Protein AF-A0A4Y3KKX6-F1 (afdb_monomer_lite)

Secondary structure (DSSP, 8-state):
-EEEEETTEEEEE--HHHHHHHHHHHHHHHHH-SS-SS--TTS--HHHHHHHHHHHHHHHHTSPPP-

Radius of gyration: 13.82 Å; chains: 1; bounding box: 32×29×32 Å

pLDDT: mean 89.23, std 9.03, range [52.5, 96.81]

Foldseek 3Di:
DDWDDDPNDIDDDDDLVRLVVVLVVLVVVCVVCVDDPDADPVRHDSVNSVVVSVVSVVVSVPDDDDD

Sequence (67 aa):
MRLIDSDGDLAVAMTHDELRLLASCIGEALEAVEEWEFSTRLGADVSAARTLRSEINDVLKDAPDAP

Organism: NCBI:txid1712

Structure (mmCIF, N/CA/C/O backbone):
data_AF-A0A4Y3KKX6-F1
#
_entry.id   AF-A0A4Y3KKX6-F1
#
loop_
_atom_site.group_PDB
_atom_site.id
_atom_site.type_symbol
_atom_site.label_atom_id
_atom_site.label_alt_id
_atom_site.label_comp_id
_atom_site.label_asym_id
_atom_site.label_entity_id
_atom_site.label_seq_id
_atom_site.pdbx_PDB_ins_code
_atom_site.Cartn_x
_atom_site.Cartn_y
_atom_site.Cartn_z
_atom_site.occupancy
_atom_site.B_iso_or_equiv
_atom_site.auth_seq_id
_atom_site.auth_comp_id
_atom_site.auth_asym_id
_atom_site.auth_atom_id
_atom_site.pdbx_PDB_model_num
ATOM 1 N N . MET A 1 1 ? 0.218 2.140 -14.860 1.00 84.31 1 MET A N 1
ATOM 2 C CA . MET A 1 1 ? -0.562 1.079 -14.190 1.00 84.31 1 MET A CA 1
ATOM 3 C C . MET A 1 1 ? -1.475 0.356 -15.177 1.00 84.31 1 MET A C 1
ATOM 5 O O . MET A 1 1 ? -2.189 1.008 -15.935 1.00 84.31 1 MET A O 1
ATOM 9 N N . ARG A 1 2 ? -1.482 -0.981 -15.155 1.00 89.19 2 ARG A N 1
ATOM 10 C CA . ARG A 1 2 ? -2.436 -1.837 -15.880 1.00 89.19 2 ARG A CA 1
ATOM 11 C C . ARG A 1 2 ? -3.027 -2.876 -14.927 1.00 89.19 2 ARG A C 1
ATOM 13 O O . ARG A 1 2 ? -2.288 -3.475 -14.156 1.00 89.19 2 ARG A O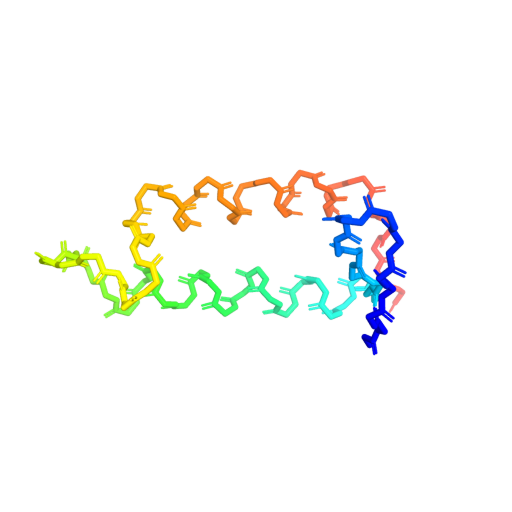 1
ATOM 20 N N . LEU A 1 3 ? -4.335 -3.102 -15.019 1.00 89.25 3 LEU A N 1
ATOM 21 C CA . LEU A 1 3 ? -5.030 -4.167 -14.294 1.00 89.25 3 LEU A CA 1
ATOM 22 C C . LEU A 1 3 ? -5.092 -5.428 -15.161 1.00 89.25 3 LEU A C 1
ATOM 24 O O . LEU A 1 3 ? -5.374 -5.346 -16.361 1.00 89.25 3 LEU A O 1
ATOM 28 N N . ILE A 1 4 ? -4.797 -6.570 -14.554 1.00 90.94 4 ILE A N 1
ATOM 29 C CA . ILE A 1 4 ? -4.838 -7.894 -15.166 1.00 90.94 4 ILE A CA 1
ATOM 30 C C . ILE A 1 4 ? -5.703 -8.756 -14.249 1.00 90.94 4 ILE A C 1
ATOM 32 O O . ILE A 1 4 ? -5.332 -9.007 -13.110 1.00 90.94 4 ILE A O 1
ATOM 36 N N . ASP A 1 5 ? -6.865 -9.161 -14.743 1.00 88.94 5 ASP A N 1
ATOM 37 C CA . ASP A 1 5 ? -7.784 -10.064 -14.047 1.00 88.94 5 ASP A CA 1
ATOM 38 C C . ASP A 1 5 ? -7.625 -11.458 -14.666 1.00 88.94 5 ASP A C 1
ATOM 40 O O . ASP A 1 5 ? -7.755 -11.604 -15.888 1.00 88.94 5 ASP A O 1
ATOM 44 N N . SER A 1 6 ? -7.249 -12.451 -13.859 1.00 84.38 6 SER A N 1
ATOM 45 C CA . SER A 1 6 ? -7.044 -13.830 -14.305 1.00 84.38 6 SER A CA 1
ATOM 46 C C . SER A 1 6 ? -7.469 -14.807 -13.215 1.00 84.38 6 SER A C 1
ATOM 48 O O . SER A 1 6 ? -6.890 -14.815 -12.136 1.00 84.38 6 SER A O 1
ATOM 50 N N . ASP A 1 7 ? -8.451 -15.659 -13.516 1.00 82.44 7 ASP A N 1
ATOM 51 C CA . ASP A 1 7 ? -8.890 -16.788 -12.677 1.00 82.44 7 ASP A CA 1
ATOM 52 C C . ASP A 1 7 ? -9.129 -16.462 -11.185 1.00 82.44 7 ASP A C 1
ATOM 54 O O . ASP A 1 7 ? -8.889 -17.289 -10.308 1.00 82.44 7 ASP A O 1
ATOM 58 N N . GLY A 1 8 ? -9.663 -15.271 -10.888 1.00 85.38 8 GLY A N 1
ATOM 59 C CA . GLY A 1 8 ? -9.989 -14.837 -9.522 1.00 85.38 8 GLY A CA 1
ATOM 60 C C . GLY A 1 8 ? -8.876 -14.060 -8.816 1.00 85.38 8 GLY A C 1
ATOM 61 O O . GLY A 1 8 ? -9.123 -13.511 -7.741 1.00 85.38 8 GLY A O 1
ATOM 62 N N . ASP A 1 9 ? -7.705 -13.946 -9.444 1.00 81.38 9 ASP A N 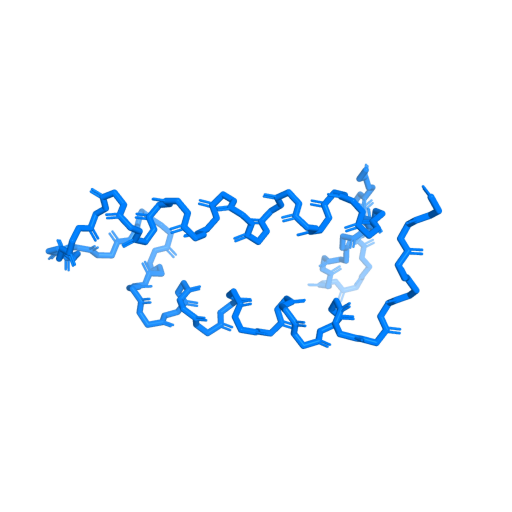1
ATOM 63 C CA . ASP A 1 9 ? -6.612 -13.094 -8.997 1.00 81.38 9 ASP A CA 1
ATOM 64 C C . ASP A 1 9 ? -6.602 -11.771 -9.777 1.00 81.38 9 ASP A C 1
ATOM 66 O O . ASP A 1 9 ? -6.651 -11.734 -11.011 1.00 81.38 9 ASP A O 1
ATOM 70 N N . LEU A 1 10 ? -6.486 -10.661 -9.043 1.00 87.88 10 LEU A N 1
ATOM 71 C CA . LEU A 1 10 ? -6.265 -9.335 -9.612 1.00 87.88 10 LEU A CA 1
ATOM 72 C C . LEU A 1 10 ? -4.781 -8.976 -9.491 1.00 87.88 10 LEU A C 1
ATOM 74 O O . LEU A 1 10 ? -4.294 -8.660 -8.406 1.00 87.88 10 LEU A O 1
ATOM 78 N N . ALA A 1 11 ? -4.069 -8.973 -10.614 1.00 89.19 11 ALA A N 1
ATOM 79 C CA . ALA A 1 11 ? -2.699 -8.490 -10.697 1.00 89.19 11 ALA A CA 1
ATOM 80 C C . ALA A 1 11 ? -2.661 -7.034 -11.187 1.00 89.19 11 ALA A C 1
ATOM 82 O O . ALA A 1 11 ? -3.311 -6.654 -12.165 1.00 89.19 11 ALA A O 1
ATOM 83 N N . VAL A 1 12 ? -1.855 -6.206 -10.522 1.00 89.94 12 VAL A N 1
ATOM 84 C CA . VAL A 1 12 ? -1.610 -4.815 -10.917 1.00 89.94 12 VAL A CA 1
ATOM 85 C C . VAL A 1 12 ? -0.182 -4.704 -11.437 1.00 89.94 12 VAL A C 1
ATOM 87 O O . VAL A 1 12 ? 0.777 -4.863 -10.689 1.00 89.94 12 VAL A O 1
ATOM 90 N N . ALA A 1 13 ? -0.029 -4.417 -12.728 1.00 91.38 13 ALA A N 1
ATOM 91 C CA . ALA A 1 13 ? 1.266 -4.101 -13.314 1.00 91.38 13 ALA A CA 1
ATOM 92 C C . ALA A 1 13 ? 1.551 -2.602 -13.146 1.00 91.38 13 ALA A C 1
ATOM 94 O O . ALA A 1 13 ? 0.799 -1.754 -13.646 1.00 91.38 13 ALA A O 1
ATOM 95 N N . MET A 1 14 ? 2.642 -2.282 -12.455 1.00 91.50 14 MET A N 1
ATOM 96 C CA . MET A 1 14 ? 3.082 -0.917 -12.156 1.00 91.50 14 MET A CA 1
ATOM 97 C C . MET A 1 14 ? 4.546 -0.739 -12.553 1.00 91.50 14 MET A C 1
ATOM 99 O O . MET A 1 14 ? 5.309 -1.706 -12.568 1.00 91.50 14 MET A O 1
ATOM 103 N N . THR A 1 15 ? 4.948 0.489 -12.872 1.00 92.44 15 THR A N 1
ATOM 104 C CA . THR A 1 15 ? 6.379 0.821 -12.937 1.00 92.44 15 THR A CA 1
ATOM 105 C C .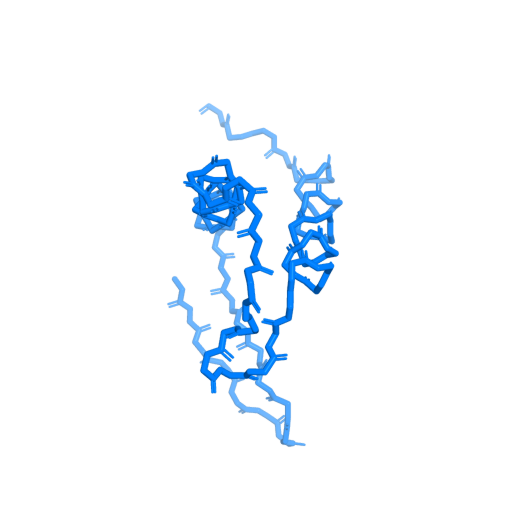 THR A 1 15 ? 6.958 0.953 -11.524 1.00 92.44 15 THR A C 1
ATOM 107 O O . THR A 1 15 ? 6.218 1.146 -10.558 1.00 92.44 15 THR A O 1
ATOM 110 N N . HIS A 1 16 ? 8.288 0.898 -11.393 1.00 91.94 16 HIS A N 1
ATOM 111 C CA . HIS A 1 16 ? 8.946 1.143 -10.104 1.00 91.94 16 HIS A CA 1
ATOM 112 C C . HIS A 1 16 ? 8.611 2.530 -9.539 1.00 91.94 16 HIS A C 1
ATOM 114 O O . HIS A 1 16 ? 8.394 2.656 -8.340 1.00 91.94 16 HIS A O 1
ATOM 120 N N . ASP A 1 17 ? 8.498 3.556 -10.385 1.00 92.62 17 ASP A N 1
ATOM 121 C CA . ASP A 1 17 ? 8.162 4.912 -9.936 1.00 92.62 17 ASP A CA 1
ATOM 122 C C . ASP A 1 17 ? 6.707 5.032 -9.481 1.00 92.62 17 ASP A C 1
ATOM 124 O O . ASP A 1 17 ? 6.427 5.682 -8.475 1.00 92.62 17 ASP A O 1
ATOM 128 N N . GLU A 1 18 ? 5.777 4.358 -10.163 1.00 94.94 18 GLU A N 1
ATOM 129 C CA . GLU A 1 18 ? 4.384 4.268 -9.714 1.00 94.94 18 GLU A CA 1
ATOM 130 C C . GLU A 1 18 ? 4.286 3.545 -8.361 1.00 94.94 18 GLU A C 1
ATOM 132 O O . GLU A 1 18 ? 3.519 3.957 -7.489 1.00 94.94 18 GLU A O 1
ATOM 137 N N . LEU A 1 19 ? 5.080 2.487 -8.163 1.00 94.12 19 LEU A N 1
ATOM 138 C CA . LEU A 1 19 ? 5.126 1.746 -6.905 1.00 94.12 19 LEU A CA 1
ATOM 139 C C . LEU A 1 19 ? 5.766 2.571 -5.771 1.00 94.12 19 LEU A C 1
ATOM 141 O O . LEU A 1 19 ? 5.246 2.578 -4.655 1.00 94.12 19 LEU A O 1
ATOM 145 N N . ARG A 1 20 ? 6.838 3.326 -6.060 1.00 94.31 20 ARG A N 1
ATOM 146 C CA . ARG A 1 20 ? 7.443 4.301 -5.130 1.00 94.31 20 ARG A CA 1
ATOM 147 C C . ARG A 1 20 ? 6.432 5.365 -4.715 1.00 94.31 20 ARG A C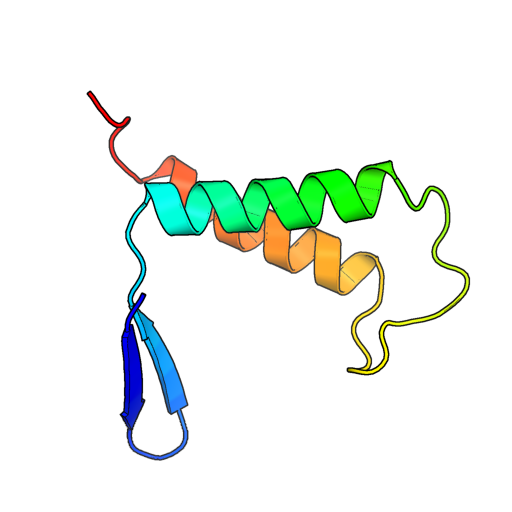 1
ATOM 149 O O . ARG A 1 20 ? 6.304 5.645 -3.528 1.00 94.31 20 ARG A O 1
ATOM 156 N N . LEU A 1 21 ? 5.682 5.916 -5.672 1.00 95.75 21 LEU A N 1
ATOM 157 C CA . LEU A 1 21 ? 4.637 6.900 -5.392 1.00 95.75 21 LEU A CA 1
ATOM 158 C C . LEU A 1 21 ? 3.574 6.331 -4.440 1.00 95.75 21 LEU A C 1
ATOM 160 O O . LEU A 1 21 ? 3.220 6.987 -3.464 1.00 95.75 21 LEU A O 1
ATOM 164 N N . LEU A 1 22 ? 3.115 5.098 -4.672 1.00 95.44 22 LEU A N 1
ATOM 165 C CA . LEU A 1 22 ? 2.157 4.433 -3.786 1.00 95.44 22 LEU A CA 1
ATOM 166 C C . LEU A 1 22 ? 2.711 4.261 -2.361 1.00 95.44 22 LEU A C 1
ATOM 168 O O . LEU A 1 22 ? 2.018 4.577 -1.391 1.00 95.44 22 LEU A O 1
ATOM 172 N N . ALA A 1 23 ? 3.959 3.800 -2.229 1.00 95.88 23 ALA A N 1
ATOM 173 C CA . ALA A 1 23 ? 4.621 3.644 -0.933 1.00 95.88 23 ALA A CA 1
ATOM 174 C C . ALA A 1 23 ? 4.726 4.976 -0.173 1.00 95.88 23 ALA A C 1
ATOM 176 O O . ALA A 1 23 ? 4.503 5.015 1.042 1.00 95.88 23 ALA A O 1
ATOM 177 N N . SER A 1 24 ? 5.031 6.063 -0.891 1.00 96.44 24 SER A N 1
ATOM 178 C CA . SER A 1 24 ? 5.074 7.419 -0.341 1.00 96.44 24 SER A CA 1
ATOM 179 C C . SER A 1 24 ? 3.702 7.878 0.140 1.00 96.44 24 SER A C 1
ATOM 181 O O . SER A 1 24 ? 3.599 8.322 1.276 1.00 96.44 24 SER A O 1
ATOM 183 N N . CYS A 1 25 ? 2.635 7.683 -0.641 1.00 96.69 25 CYS A N 1
ATOM 184 C CA . CYS A 1 25 ? 1.279 8.047 -0.216 1.00 96.69 25 CYS A CA 1
ATOM 185 C C . CYS A 1 25 ? 0.840 7.306 1.058 1.00 96.69 25 CYS A C 1
ATOM 187 O O . CYS A 1 25 ? 0.220 7.905 1.936 1.00 96.69 25 CYS A O 1
ATOM 189 N N . ILE A 1 26 ? 1.172 6.015 1.189 1.00 95.44 26 ILE A N 1
ATOM 190 C CA . ILE A 1 26 ? 0.891 5.265 2.425 1.00 95.44 26 ILE A CA 1
ATOM 191 C C . ILE A 1 26 ? 1.712 5.836 3.589 1.00 95.44 26 ILE A C 1
ATOM 193 O O . ILE A 1 26 ? 1.197 5.967 4.696 1.00 95.44 26 ILE A O 1
ATOM 197 N N . GLY A 1 27 ? 2.976 6.191 3.345 1.00 95.44 27 GLY A N 1
ATOM 198 C CA . GLY A 1 27 ? 3.835 6.837 4.336 1.00 95.44 27 GLY A CA 1
ATOM 199 C C . GLY A 1 27 ? 3.275 8.165 4.834 1.00 95.44 27 GLY A C 1
ATOM 200 O O . GLY A 1 27 ? 3.108 8.330 6.036 1.00 95.44 27 GLY A O 1
ATOM 201 N N . GLU A 1 28 ? 2.904 9.055 3.917 1.00 96.00 28 GLU A N 1
ATOM 202 C CA . GLU A 1 28 ? 2.292 10.347 4.238 1.00 96.00 28 GLU A CA 1
ATOM 203 C C . GLU A 1 28 ? 0.987 10.176 5.020 1.00 96.00 28 GLU A C 1
ATOM 205 O O . GLU A 1 28 ? 0.763 10.876 6.001 1.00 96.00 28 GLU A O 1
ATOM 210 N N . ALA A 1 29 ? 0.139 9.212 4.647 1.00 93.31 29 ALA A N 1
ATOM 211 C CA . ALA A 1 29 ? -1.093 8.936 5.382 1.00 93.31 29 ALA A CA 1
ATOM 212 C C . ALA A 1 29 ? -0.825 8.429 6.812 1.00 93.31 29 ALA A C 1
ATOM 214 O O . ALA A 1 29 ? -1.528 8.815 7.744 1.00 93.31 29 ALA A O 1
ATOM 215 N N . LEU A 1 30 ? 0.189 7.577 6.995 1.00 93.56 30 LEU A N 1
ATOM 216 C CA . LEU A 1 30 ? 0.610 7.089 8.313 1.00 93.56 30 LEU A CA 1
ATOM 217 C C . LEU A 1 30 ? 1.215 8.197 9.185 1.00 93.56 30 LEU A C 1
ATOM 219 O O . LEU A 1 30 ? 1.089 8.133 10.402 1.00 93.56 30 LEU A O 1
ATOM 223 N N . GLU A 1 31 ? 1.887 9.175 8.580 1.00 93.00 31 GLU A N 1
ATOM 224 C CA . GLU A 1 31 ? 2.484 10.314 9.287 1.00 93.00 31 GLU A CA 1
ATOM 225 C C . GLU A 1 31 ? 1.445 11.388 9.624 1.00 93.00 31 GLU A C 1
ATOM 227 O O . GLU A 1 31 ? 1.468 11.947 10.716 1.00 93.00 31 GLU A O 1
ATOM 232 N N . ALA A 1 32 ? 0.512 11.659 8.710 1.00 93.31 32 ALA A N 1
ATOM 233 C CA . ALA A 1 32 ? -0.535 12.657 8.901 1.00 93.31 32 ALA A CA 1
ATOM 234 C C . ALA A 1 32 ? -1.601 12.219 9.917 1.00 93.31 32 ALA A C 1
ATOM 236 O O . ALA A 1 32 ? -2.246 13.065 10.537 1.00 93.31 32 ALA A O 1
ATOM 237 N N . VAL A 1 33 ? -1.808 10.909 10.071 1.00 87.44 33 VAL A N 1
ATOM 238 C CA . VAL A 1 33 ? -2.763 10.335 11.023 1.00 87.44 33 VAL A CA 1
ATOM 239 C C . VAL A 1 33 ? -1.977 9.678 12.155 1.00 87.44 33 VAL A C 1
ATOM 241 O O . VAL A 1 33 ? -1.672 8.488 12.097 1.00 87.44 33 VAL A O 1
ATOM 244 N N . GLU A 1 34 ? -1.641 10.475 13.172 1.00 77.00 34 GLU A N 1
ATOM 245 C CA . GLU A 1 34 ? -0.805 10.066 14.314 1.00 77.00 34 GLU A CA 1
ATOM 246 C C . GLU A 1 34 ? -1.325 8.793 15.002 1.00 77.00 34 GLU A C 1
ATOM 248 O O . GLU A 1 34 ? -0.581 7.824 15.177 1.00 77.00 34 GLU A O 1
ATOM 253 N N . GLU A 1 35 ? -2.618 8.768 15.341 1.00 85.81 35 GLU A N 1
ATOM 254 C CA . GLU A 1 35 ? -3.288 7.614 15.935 1.00 85.81 35 GLU A CA 1
ATOM 255 C C . GLU A 1 35 ? -4.576 7.305 15.170 1.00 85.81 35 GLU A C 1
ATOM 257 O O . GLU A 1 35 ? -5.477 8.133 15.029 1.00 85.81 35 GLU A O 1
ATOM 262 N N . TRP A 1 36 ? -4.650 6.093 14.627 1.00 88.94 36 TRP A N 1
ATOM 263 C CA . TRP A 1 36 ? -5.832 5.633 13.915 1.00 88.94 36 TRP A CA 1
ATOM 264 C C . TRP A 1 36 ? -6.865 5.157 14.933 1.00 88.94 36 TRP A C 1
ATOM 266 O O . TRP A 1 36 ? -6.786 4.034 15.423 1.00 88.94 36 TRP A O 1
ATOM 276 N N . GLU A 1 37 ? -7.860 5.992 15.222 1.00 84.81 37 GLU A N 1
ATOM 277 C CA . GLU A 1 37 ? -8.988 5.607 16.085 1.00 84.81 37 GLU A CA 1
ATOM 278 C C . GLU A 1 37 ? -9.900 4.550 15.434 1.00 84.81 37 GLU A C 1
ATOM 280 O O . GLU A 1 37 ? -10.627 3.831 16.120 1.00 84.81 37 GLU A O 1
ATOM 285 N N . PHE A 1 38 ? -9.860 4.436 14.102 1.00 86.94 38 PHE A N 1
ATOM 286 C CA . PHE A 1 38 ? -10.714 3.542 13.324 1.00 86.94 38 PHE A CA 1
ATOM 287 C C . PHE A 1 38 ? -9.942 2.911 12.163 1.00 86.94 38 PHE A C 1
ATOM 289 O O . PHE A 1 38 ? -8.991 3.491 11.634 1.00 86.94 38 PHE A O 1
ATOM 296 N N . SER A 1 39 ? -10.384 1.731 11.722 1.00 89.69 39 SER A N 1
ATOM 297 C CA . SER A 1 39 ? -9.934 1.162 10.453 1.00 89.69 39 SER A CA 1
ATOM 298 C C . SER A 1 39 ? -10.466 1.974 9.267 1.00 89.69 39 SER A C 1
ATOM 300 O O . SER A 1 39 ? -11.453 2.711 9.357 1.00 89.69 39 SER A O 1
ATOM 302 N N . THR A 1 40 ? -9.811 1.833 8.115 1.00 88.75 40 THR A N 1
ATOM 303 C CA . THR A 1 40 ? -10.334 2.360 6.851 1.00 88.75 40 THR A CA 1
ATOM 304 C C . THR A 1 40 ? -11.716 1.774 6.555 1.00 88.75 40 THR A C 1
ATOM 306 O O . THR A 1 40 ? -12.082 0.701 7.033 1.00 88.75 40 THR A O 1
ATOM 309 N N . ARG A 1 41 ? -12.479 2.419 5.666 1.00 89.31 41 ARG A N 1
ATOM 310 C CA . ARG A 1 41 ? -13.774 1.886 5.195 1.00 89.31 41 ARG A CA 1
ATOM 311 C C . ARG A 1 41 ? -13.673 0.498 4.546 1.00 89.31 41 ARG A C 1
ATOM 313 O O . ARG A 1 41 ? -14.686 -0.178 4.426 1.00 89.31 41 ARG A O 1
ATOM 320 N N . LEU A 1 42 ? -12.473 0.097 4.122 1.00 88.75 42 LEU A N 1
ATOM 321 C CA . LEU A 1 42 ? -12.174 -1.220 3.557 1.00 88.75 42 LEU A CA 1
ATOM 322 C C . LEU A 1 42 ? -11.706 -2.234 4.617 1.00 88.75 42 LEU A C 1
ATOM 324 O O . LEU A 1 42 ? -11.339 -3.351 4.272 1.00 88.75 42 LEU A O 1
ATOM 328 N N . GLY A 1 43 ? -11.709 -1.861 5.899 1.00 91.69 43 GLY A N 1
ATOM 329 C CA . GLY A 1 43 ? -11.361 -2.732 7.020 1.00 91.69 43 GLY A CA 1
ATOM 330 C C . GLY A 1 43 ? -9.869 -2.802 7.353 1.00 91.69 43 GLY A C 1
ATOM 331 O O . GLY A 1 43 ? -9.523 -3.403 8.363 1.00 91.69 43 GLY A O 1
ATOM 332 N N . ALA A 1 44 ? -8.987 -2.173 6.570 1.00 92.44 44 ALA A N 1
ATOM 333 C CA . ALA A 1 44 ? -7.558 -2.128 6.880 1.00 92.44 44 ALA A CA 1
ATOM 334 C C . ALA A 1 44 ? -7.283 -1.202 8.074 1.00 92.44 44 ALA A C 1
ATOM 336 O O . ALA A 1 44 ? -7.725 -0.050 8.068 1.00 92.44 44 ALA A O 1
ATOM 337 N N . ASP A 1 45 ? -6.555 -1.693 9.073 1.00 93.94 45 ASP A N 1
ATOM 338 C CA . ASP A 1 45 ? -6.068 -0.906 10.206 1.00 93.94 45 ASP A CA 1
ATOM 339 C C . ASP A 1 45 ? -4.651 -0.352 9.954 1.00 93.94 45 ASP A C 1
ATOM 341 O O . ASP A 1 45 ? -4.034 -0.585 8.908 1.00 93.94 45 ASP A O 1
ATOM 345 N N . VAL A 1 46 ? -4.128 0.400 10.927 1.00 94.25 46 VAL A N 1
ATOM 346 C CA . VAL A 1 46 ? -2.787 0.995 10.847 1.00 94.25 46 VAL A CA 1
ATOM 347 C C . VAL A 1 46 ? -1.689 -0.062 10.710 1.00 94.25 46 VAL A C 1
ATOM 349 O O . VAL A 1 46 ? -0.675 0.180 10.054 1.00 94.25 46 VAL A O 1
ATOM 352 N N . SER A 1 47 ? -1.880 -1.248 11.297 1.00 93.50 47 SER A N 1
ATOM 353 C CA . SER A 1 47 ? -0.916 -2.341 11.193 1.00 93.50 47 SER A CA 1
ATOM 354 C C . SER A 1 47 ? -0.889 -2.888 9.773 1.00 93.50 47 SER A C 1
ATOM 356 O O . SER A 1 47 ? 0.190 -3.040 9.212 1.00 93.50 47 SER A O 1
ATOM 358 N N . ALA A 1 48 ? -2.052 -3.117 9.162 1.00 94.94 48 ALA A N 1
ATOM 359 C CA . ALA A 1 48 ? -2.163 -3.562 7.778 1.00 94.94 48 ALA A CA 1
ATOM 360 C C . ALA A 1 48 ? -1.530 -2.553 6.806 1.00 94.94 48 ALA A C 1
ATOM 362 O O . ALA A 1 48 ? -0.787 -2.946 5.908 1.00 94.94 48 ALA A O 1
ATOM 363 N N . ALA A 1 49 ? -1.746 -1.251 7.020 1.00 94.56 49 ALA A N 1
ATOM 364 C CA . ALA A 1 49 ? -1.116 -0.202 6.217 1.00 94.56 49 ALA A CA 1
ATOM 365 C C . ALA A 1 49 ? 0.420 -0.190 6.359 1.00 94.56 49 ALA A C 1
ATOM 367 O O . ALA A 1 49 ? 1.135 -0.064 5.362 1.00 94.56 49 ALA A O 1
ATOM 368 N N . ARG A 1 50 ? 0.943 -0.364 7.583 1.00 95.38 50 ARG A N 1
ATOM 369 C CA . ARG A 1 50 ? 2.392 -0.482 7.838 1.00 95.38 50 ARG A CA 1
ATOM 370 C C . ARG A 1 50 ? 2.987 -1.724 7.180 1.00 95.38 50 ARG A C 1
ATOM 372 O O . ARG A 1 50 ? 4.038 -1.614 6.551 1.00 95.38 50 ARG A O 1
ATOM 379 N N . THR A 1 51 ? 2.315 -2.868 7.293 1.00 96.81 51 THR A N 1
ATOM 380 C CA . THR A 1 51 ? 2.729 -4.123 6.655 1.00 96.81 51 THR A CA 1
ATOM 381 C C . THR A 1 51 ? 2.786 -3.966 5.141 1.00 96.81 51 THR A C 1
ATOM 383 O O . THR A 1 51 ? 3.835 -4.214 4.556 1.00 96.81 51 THR A O 1
ATOM 386 N N . LEU A 1 52 ? 1.727 -3.436 4.521 1.00 95.69 52 LEU A N 1
ATOM 387 C CA . LEU A 1 52 ? 1.686 -3.216 3.074 1.00 95.69 52 LEU A CA 1
ATOM 388 C C . LEU A 1 52 ? 2.818 -2.292 2.603 1.00 9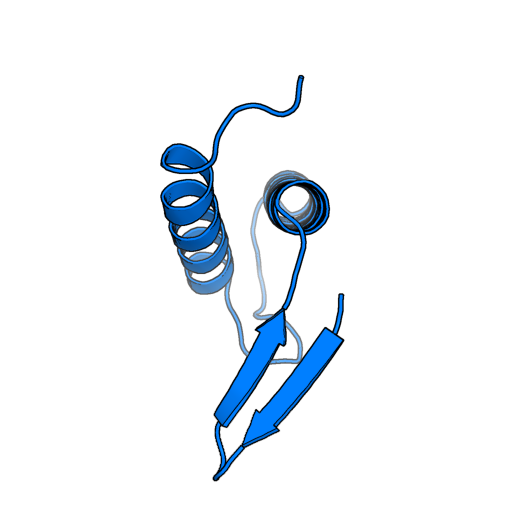5.69 52 LEU A C 1
ATOM 390 O O . LEU A 1 52 ? 3.502 -2.589 1.627 1.00 95.69 52 LEU A O 1
ATOM 394 N N . ARG A 1 53 ? 3.065 -1.180 3.309 1.00 95.94 53 ARG A N 1
ATOM 395 C CA . ARG A 1 53 ? 4.189 -0.283 2.988 1.00 95.94 53 ARG A CA 1
ATOM 396 C C . ARG A 1 53 ? 5.538 -0.995 3.117 1.00 95.94 53 ARG A C 1
ATOM 398 O O . ARG A 1 53 ? 6.429 -0.736 2.311 1.00 95.94 53 ARG A O 1
ATOM 405 N N . SER A 1 54 ? 5.702 -1.866 4.115 1.00 96.81 54 SER A N 1
ATOM 406 C CA . SER A 1 54 ? 6.919 -2.668 4.282 1.00 96.81 54 SER A CA 1
ATOM 407 C C . SER A 1 54 ? 7.133 -3.610 3.100 1.00 96.81 54 SER A C 1
ATOM 409 O O . SER A 1 54 ? 8.207 -3.587 2.510 1.00 96.81 54 SER A O 1
ATOM 411 N N . GLU A 1 55 ? 6.108 -4.372 2.718 1.00 95.69 55 GLU A N 1
ATOM 412 C CA . GLU A 1 55 ? 6.165 -5.315 1.595 1.00 95.69 55 GLU A CA 1
ATOM 413 C C . GLU A 1 55 ? 6.489 -4.603 0.276 1.00 95.69 55 GLU A C 1
ATOM 415 O O . GLU A 1 55 ? 7.340 -5.056 -0.489 1.00 95.69 55 GLU A O 1
ATOM 420 N N . ILE A 1 56 ? 5.878 -3.436 0.036 1.00 95.25 56 ILE A N 1
ATOM 421 C CA . ILE A 1 56 ? 6.193 -2.609 -1.135 1.00 95.25 56 ILE A CA 1
ATOM 422 C C . ILE A 1 56 ? 7.663 -2.168 -1.114 1.00 95.25 56 ILE A C 1
ATOM 424 O O . ILE A 1 56 ? 8.349 -2.249 -2.132 1.00 95.25 56 ILE A O 1
ATOM 428 N N . ASN A 1 57 ? 8.163 -1.706 0.035 1.00 94.56 57 ASN A N 1
ATOM 429 C CA . ASN A 1 57 ? 9.556 -1.286 0.159 1.00 94.56 57 ASN A CA 1
ATOM 430 C C . ASN A 1 57 ? 10.533 -2.449 -0.023 1.00 94.56 57 ASN A C 1
ATOM 432 O O . ASN A 1 57 ? 11.619 -2.231 -0.548 1.00 94.56 57 ASN A O 1
ATOM 436 N N . ASP A 1 58 ? 10.169 -3.663 0.385 1.00 94.25 58 ASP A N 1
ATOM 437 C CA . ASP A 1 58 ? 10.995 -4.847 0.157 1.00 94.25 58 ASP A CA 1
ATOM 438 C C . ASP A 1 58 ? 11.130 -5.148 -1.339 1.00 94.25 58 ASP A C 1
ATOM 440 O O . ASP A 1 58 ? 12.247 -5.326 -1.816 1.00 94.25 58 ASP A O 1
ATOM 444 N N . VAL A 1 59 ? 10.039 -5.061 -2.106 1.00 92.38 59 VAL A N 1
ATOM 445 C CA . VAL A 1 59 ? 10.092 -5.167 -3.577 1.00 92.38 59 VAL A CA 1
ATOM 446 C C . VAL A 1 59 ? 10.951 -4.056 -4.193 1.00 92.38 59 VAL A C 1
ATOM 448 O O . VAL A 1 59 ? 11.708 -4.294 -5.132 1.00 92.38 59 VAL A O 1
ATOM 451 N N . LEU A 1 60 ? 10.855 -2.831 -3.670 1.00 91.94 60 LEU A N 1
ATOM 452 C CA . LEU A 1 60 ? 11.614 -1.686 -4.179 1.00 91.94 60 LEU A CA 1
ATOM 453 C C . LEU A 1 60 ? 13.111 -1.734 -3.847 1.00 91.94 60 LEU A C 1
ATOM 455 O O . LEU A 1 60 ? 13.884 -1.118 -4.577 1.00 91.94 60 LEU A O 1
ATOM 459 N N . LYS A 1 61 ? 13.540 -2.445 -2.794 1.00 89.69 61 LYS A N 1
ATOM 460 C CA . LYS A 1 61 ? 14.972 -2.625 -2.474 1.00 89.69 61 LYS A CA 1
ATOM 461 C C . LYS A 1 61 ? 15.717 -3.388 -3.564 1.00 89.69 61 LYS A C 1
ATOM 463 O O . LYS A 1 61 ? 16.891 -3.118 -3.798 1.00 89.69 61 LYS A O 1
ATOM 468 N N . ASP A 1 62 ? 15.027 -4.316 -4.215 1.00 82.00 62 ASP A N 1
ATOM 469 C CA . ASP A 1 62 ? 15.590 -5.149 -5.277 1.00 82.00 62 ASP A CA 1
ATOM 470 C C . ASP A 1 62 ? 15.459 -4.493 -6.664 1.00 82.00 62 ASP A C 1
ATOM 472 O O . ASP A 1 62 ? 15.977 -5.006 -7.661 1.00 82.00 62 ASP A O 1
ATOM 476 N N . ALA A 1 63 ? 14.776 -3.347 -6.745 1.00 76.62 63 ALA A N 1
ATOM 477 C CA . ALA A 1 63 ? 14.605 -2.601 -7.978 1.00 76.62 63 ALA A CA 1
ATOM 478 C C . ALA A 1 63 ? 15.842 -1.740 -8.276 1.00 76.62 63 ALA A C 1
ATOM 480 O O . ALA A 1 63 ? 16.354 -1.069 -7.379 1.00 76.62 63 ALA A O 1
ATOM 481 N N . PRO A 1 64 ? 16.305 -1.676 -9.538 1.00 66.12 64 PRO A N 1
ATOM 482 C CA . PRO A 1 64 ? 17.346 -0.732 -9.910 1.00 66.12 64 PRO A CA 1
ATOM 483 C C . PRO A 1 64 ? 16.890 0.702 -9.605 1.00 66.12 64 PRO A C 1
ATOM 485 O O . PRO A 1 64 ? 15.732 1.077 -9.853 1.00 66.12 64 PRO A O 1
ATOM 488 N N . ASP A 1 65 ? 17.808 1.505 -9.067 1.00 63.41 65 ASP A N 1
ATOM 489 C CA . ASP A 1 65 ? 17.598 2.944 -8.951 1.00 63.41 65 ASP A CA 1
ATOM 490 C C . ASP A 1 65 ? 17.258 3.498 -10.337 1.00 63.41 65 ASP A C 1
ATOM 492 O O . ASP A 1 65 ? 17.866 3.125 -11.347 1.00 63.41 65 ASP A O 1
ATOM 496 N N . ALA A 1 66 ? 16.222 4.339 -10.390 1.00 53.66 66 ALA A N 1
ATOM 497 C CA . ALA A 1 66 ? 15.937 5.076 -11.610 1.00 53.66 66 ALA A CA 1
ATOM 498 C C . ALA A 1 66 ? 17.170 5.951 -11.932 1.00 5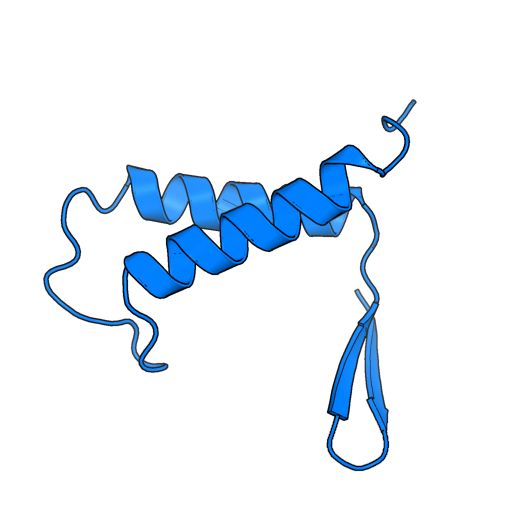3.66 66 ALA A C 1
ATOM 500 O O . ALA A 1 66 ? 17.734 6.530 -11.000 1.00 53.66 66 ALA A O 1
ATOM 501 N N . PRO A 1 67 ? 17.624 5.998 -13.197 1.00 52.50 67 PRO A N 1
ATOM 502 C CA . PRO A 1 67 ? 18.772 6.809 -13.600 1.00 52.50 67 PRO A CA 1
ATOM 503 C C . PRO A 1 67 ? 18.553 8.310 -13.379 1.00 52.50 67 PRO A C 1
ATOM 505 O O . PRO A 1 67 ? 17.386 8.763 -13.439 1.00 52.50 67 PRO A O 1
#